Protein AF-A0A0N4VAN6-F1 (afdb_monomer)

Foldseek 3Di:
DLVLLVVVLVVLQDPPPPDDDDPDRPQVSQKDFLVVSCVSVVHDSVVVCVNVVVCVVVPQWADPDPGIIGGPVPCLVPPVVVVVVVVVVVVVVVVVVVVVVVVVVVVVVVVVVVVVPPPPPPPDD

InterPro domains:
  IPR003316 E2F/DP family, winged-helix DNA-binding domain [PF02319] (32-72)
  IPR003316 E2F/DP family, winged-helix DNA-binding domain [SM01372] (24-73)
  IPR015633 E2F Family [PTHR12081] (32-119)
  IPR036388 Winged helix-like DNA-binding domain superfamily [G3DSA:1.10.10.10]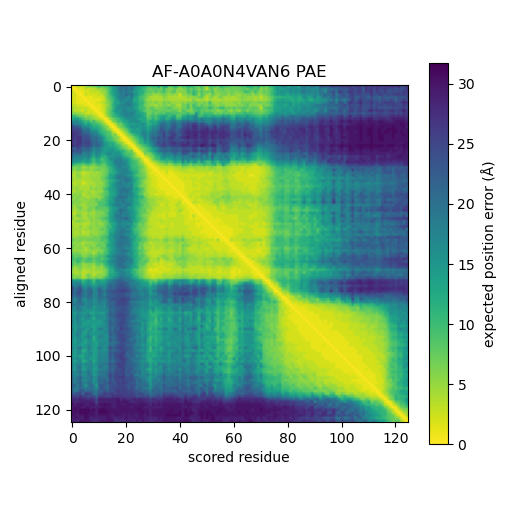 (1-74)
  IPR036390 Winged helix DNA-binding domain superfamily [SSF46785] (27-71)

Secondary structure (DSSP, 8-state):
-HHHHHHHHHTTS----SS-------TTTTEEEHHHHHHHHT--HHHHHHHHHHHHHTT-EEEEETTEEEE-TT-TTSHHHHHHHHHHHHHHHHHHHHHHHHHHHHHHHHHHHHHHT-TT-----

pLDDT: mean 75.93, std 17.59, range [36.09, 97.88]

Radius of gyration: 28.11 Å; Cα contacts (8 Å, |Δi|>4): 67; chains: 1; bounding box: 76×35×71 Å

Nearest PDB structures (foldseek):
  3cdh-assembly1_A  TM=4.738E-01  e=4.873E-02  Ruegeria pomeroyi DSS-3
  4aih-assembly3_E  TM=4.195E-01  e=4.260E-02  Yersinia pseudotuberculosis YPIII
  7kfo-assembly1_A-2  TM=4.435E-01  e=1.092E-01  Variovorax paradoxus
  5aiq-assembly2_B  TM=3.532E-01  e=2.661E-02  Neisseria meningitidis serogroup B
  2hr3-assembly1_A  TM=4.540E-01  e=1.870E-01  Pseudomonas aeruginosa

Solvent-accessible surface area (backbone atoms only — not comparable to full-atom values): 7505 Å² total; per-residue (Å²): 103,72,69,56,53,52,50,59,46,55,65,62,57,60,82,83,72,88,86,74,78,97,72,71,90,58,80,75,52,42,58,45,48,49,67,58,50,22,61,77,69,73,43,63,61,72,60,52,49,63,52,49,53,53,36,42,74,69,60,46,38,46,79,77,53,100,52,32,35,29,55,50,82,81,53,56,84,42,76,68,21,49,51,51,47,54,53,50,54,52,49,54,53,49,54,53,51,50,55,52,50,53,50,52,53,50,52,53,54,50,52,53,50,59,67,66,66,55,89,75,81,65,78,89,122

Organism: Enterobius vermicularis (NCBI:txid51028)

Mean predicted aligned error: 14.1 Å

Structure (mmCIF, N/CA/C/O backbone):
data_AF-A0A0N4VAN6-F1
#
_entry.id   AF-A0A0N4VAN6-F1
#
loop_
_atom_site.group_PDB
_atom_site.id
_atom_site.type_symbol
_atom_site.label_atom_id
_atom_site.label_alt_id
_atom_site.label_comp_id
_atom_site.label_asym_id
_atom_site.label_entity_id
_atom_site.label_seq_id
_atom_site.pdbx_PDB_ins_code
_atom_site.Cartn_x
_atom_site.Cartn_y
_atom_site.Cartn_z
_atom_site.occupancy
_atom_site.B_iso_or_equiv
_atom_site.auth_seq_id
_atom_site.auth_comp_id
_atom_site.auth_asym_id
_atom_site.auth_atom_id
_atom_site.pdbx_PDB_model_num
ATOM 1 N N . LEU A 1 1 ? -2.236 -4.378 -20.463 1.00 65.19 1 LEU A N 1
ATOM 2 C CA . LEU A 1 1 ? -0.792 -4.100 -20.266 1.00 65.19 1 LEU A CA 1
ATOM 3 C C . LEU A 1 1 ? -0.437 -3.895 -18.800 1.00 65.19 1 LEU A C 1
ATOM 5 O O . LEU A 1 1 ? 0.301 -4.720 -18.294 1.00 65.19 1 LEU A O 1
ATOM 9 N N . PHE A 1 2 ? -0.979 -2.886 -18.105 1.00 68.12 2 PHE A N 1
ATOM 10 C CA . PHE A 1 2 ? -0.702 -2.672 -16.672 1.00 68.12 2 PHE A CA 1
ATOM 11 C C . PHE A 1 2 ? -1.147 -3.861 -15.798 1.00 68.12 2 PHE A C 1
ATOM 13 O O . PHE A 1 2 ? -0.346 -4.430 -15.067 1.00 68.12 2 PHE A O 1
ATOM 20 N N . VAL A 1 3 ? -2.389 -4.325 -15.983 1.00 69.88 3 VAL A N 1
ATOM 21 C CA . VAL A 1 3 ? -2.930 -5.522 -15.308 1.00 69.88 3 VAL A CA 1
ATOM 22 C C . VAL A 1 3 ? -2.110 -6.773 -15.646 1.00 69.88 3 VAL A C 1
ATOM 24 O O . VAL A 1 3 ? -1.730 -7.533 -14.766 1.00 69.88 3 VAL A O 1
ATOM 27 N N . SER A 1 4 ? -1.757 -6.958 -16.918 1.00 73.06 4 SER A N 1
ATOM 28 C CA . SER A 1 4 ? -0.925 -8.081 -17.371 1.00 73.06 4 SER A CA 1
ATOM 29 C C . SER A 1 4 ? 0.485 -8.044 -16.766 1.00 73.06 4 SER A C 1
ATOM 31 O O . SER A 1 4 ? 1.006 -9.085 -16.385 1.00 73.06 4 SER A O 1
ATOM 33 N N . PHE A 1 5 ? 1.091 -6.859 -16.641 1.00 74.62 5 PHE A N 1
ATOM 34 C CA . PHE A 1 5 ? 2.396 -6.659 -16.007 1.00 74.62 5 PHE A CA 1
ATOM 35 C C . PHE A 1 5 ? 2.347 -6.997 -14.512 1.00 74.62 5 PHE A C 1
ATOM 37 O O . PHE A 1 5 ? 3.242 -7.673 -14.012 1.00 74.62 5 PHE A O 1
ATOM 44 N N . TYR A 1 6 ? 1.262 -6.620 -13.831 1.00 73.75 6 TYR A N 1
ATOM 45 C CA . TYR A 1 6 ? 1.007 -6.993 -12.441 1.00 73.75 6 TYR A CA 1
ATOM 46 C C . TYR A 1 6 ? 0.848 -8.514 -12.259 1.00 73.75 6 TYR A C 1
ATOM 48 O O . TYR A 1 6 ? 1.475 -9.092 -11.378 1.00 73.75 6 TYR A O 1
ATOM 56 N N . TYR A 1 7 ? 0.108 -9.199 -13.138 1.00 71.75 7 TYR A N 1
ATOM 57 C CA . TYR A 1 7 ? 0.003 -10.666 -13.100 1.00 71.75 7 TYR A CA 1
ATOM 58 C C . TYR A 1 7 ? 1.317 -11.376 -13.444 1.00 71.75 7 TYR A C 1
ATOM 60 O O . TYR A 1 7 ? 1.668 -12.359 -12.798 1.00 71.75 7 TYR A O 1
ATOM 68 N N . CYS A 1 8 ? 2.076 -10.868 -14.422 1.00 68.06 8 CYS A N 1
ATOM 69 C CA . CYS A 1 8 ? 3.413 -11.377 -14.740 1.00 68.06 8 CYS A CA 1
ATOM 70 C C . CYS A 1 8 ? 4.352 -11.272 -13.533 1.00 68.06 8 CYS A C 1
ATOM 72 O O . CYS A 1 8 ? 5.229 -12.114 -13.363 1.00 68.06 8 CYS A O 1
ATOM 74 N N . PHE A 1 9 ? 4.157 -10.251 -12.701 1.00 68.56 9 PHE A N 1
ATOM 75 C CA . PHE A 1 9 ? 4.887 -10.069 -11.460 1.00 68.56 9 PHE A CA 1
ATOM 76 C C . PHE A 1 9 ? 4.410 -11.013 -10.344 1.00 68.56 9 PHE A C 1
ATOM 78 O O . PHE A 1 9 ? 5.239 -11.708 -9.763 1.00 68.56 9 PHE A O 1
ATOM 85 N N . LEU A 1 10 ? 3.099 -11.123 -10.091 1.00 65.25 10 LEU A N 1
ATOM 86 C CA . LEU A 1 10 ? 2.549 -12.084 -9.118 1.00 65.25 10 LEU A CA 1
ATOM 87 C C . LEU A 1 10 ? 2.961 -13.534 -9.432 1.00 65.25 10 LEU A C 1
ATOM 89 O O . LEU A 1 10 ? 3.259 -14.312 -8.526 1.00 65.25 10 LEU A O 1
ATOM 93 N N . ALA A 1 11 ? 3.047 -13.884 -10.718 1.00 64.06 11 ALA A N 1
ATOM 94 C CA . ALA A 1 11 ? 3.522 -15.188 -11.176 1.00 64.06 11 ALA A CA 1
ATOM 95 C C . ALA A 1 11 ? 5.030 -15.411 -10.944 1.00 64.06 11 ALA A C 1
ATOM 97 O O . ALA A 1 11 ? 5.469 -16.553 -10.846 1.00 64.06 11 ALA A O 1
ATOM 98 N N . SER A 1 12 ? 5.833 -14.348 -10.844 1.00 61.59 12 SER A N 1
ATOM 99 C CA . SER A 1 12 ? 7.244 -14.438 -10.438 1.00 61.59 12 SER A CA 1
ATOM 100 C C . SER A 1 12 ? 7.422 -14.483 -8.913 1.00 61.59 12 SER A C 1
ATOM 102 O O . SER A 1 12 ? 8.462 -14.934 -8.445 1.00 61.59 12 SER A O 1
ATOM 104 N N . GLY A 1 13 ? 6.412 -14.054 -8.143 1.00 53.16 13 GLY A N 1
ATOM 105 C CA . GLY A 1 13 ? 6.418 -14.009 -6.675 1.00 53.16 13 GLY A CA 1
ATOM 106 C C . GLY A 1 13 ? 5.824 -15.234 -5.962 1.00 53.16 13 GLY A C 1
ATOM 107 O O . GLY A 1 13 ? 5.751 -15.234 -4.737 1.00 53.16 13 GLY A O 1
ATOM 108 N N . THR A 1 14 ? 5.396 -16.278 -6.679 1.00 45.81 14 THR A N 1
ATOM 109 C CA . THR A 1 14 ? 4.791 -17.488 -6.087 1.00 45.81 14 THR A CA 1
ATOM 110 C C . THR A 1 14 ? 5.568 -18.749 -6.464 1.00 45.81 14 THR A C 1
ATOM 112 O O . THR A 1 14 ? 5.168 -19.521 -7.329 1.00 45.81 14 THR A O 1
ATOM 115 N N . ASN A 1 15 ? 6.677 -19.012 -5.768 1.00 41.59 15 ASN A N 1
ATOM 116 C CA . ASN A 1 15 ? 7.118 -20.395 -5.589 1.00 41.59 15 ASN A CA 1
ATOM 117 C C . ASN A 1 15 ? 6.493 -20.897 -4.285 1.00 41.59 15 ASN A C 1
ATOM 119 O O . ASN A 1 15 ? 7.038 -20.700 -3.201 1.00 41.59 15 ASN A O 1
ATOM 123 N N . VAL A 1 16 ? 5.291 -21.467 -4.386 1.00 40.75 16 VAL A N 1
ATOM 124 C CA . VAL A 1 16 ? 4.670 -22.198 -3.279 1.00 40.75 16 VAL A CA 1
ATOM 125 C C . VAL A 1 16 ? 5.483 -23.479 -3.084 1.00 40.75 16 VAL A C 1
ATOM 127 O O . VAL A 1 16 ? 5.159 -24.518 -3.651 1.00 40.75 16 VAL A O 1
ATOM 130 N N . GLN A 1 17 ? 6.562 -23.407 -2.302 1.00 36.09 17 GLN A N 1
ATOM 131 C CA . GLN A 1 17 ? 7.078 -24.596 -1.637 1.00 36.09 17 GLN A CA 1
ATOM 132 C C . GLN A 1 17 ? 6.223 -24.832 -0.399 1.00 36.09 17 GLN A C 1
ATOM 134 O O . GLN A 1 17 ? 6.178 -24.045 0.543 1.00 36.09 17 GLN A O 1
ATOM 139 N N . THR A 1 18 ? 5.483 -25.925 -0.464 1.00 38.38 18 THR A N 1
ATOM 140 C CA . THR A 1 18 ? 4.702 -26.506 0.614 1.00 38.38 18 THR A CA 1
ATOM 141 C C . THR A 1 18 ? 5.574 -26.729 1.856 1.00 38.38 18 THR A C 1
ATOM 143 O O . THR A 1 18 ? 6.502 -27.533 1.801 1.00 38.38 18 THR A O 1
ATOM 146 N N . GLY A 1 19 ? 5.238 -26.094 2.986 1.00 39.50 19 GLY A N 1
ATOM 147 C CA . GLY A 1 19 ? 5.523 -26.673 4.308 1.00 39.50 19 GLY A CA 1
ATOM 148 C C . GLY A 1 19 ? 6.510 -25.980 5.259 1.00 39.50 19 GLY A C 1
ATOM 149 O O . GLY A 1 19 ? 7.082 -26.682 6.088 1.00 39.50 19 GLY A O 1
ATOM 150 N N . THR A 1 20 ? 6.699 -24.656 5.234 1.00 41.00 20 THR A N 1
ATOM 151 C CA . THR A 1 20 ? 7.502 -23.951 6.264 1.00 41.00 20 THR A CA 1
ATOM 152 C C . THR A 1 20 ? 6.777 -22.737 6.876 1.00 41.00 20 THR A C 1
ATOM 154 O O . THR A 1 20 ? 5.953 -22.117 6.201 1.00 41.00 20 THR A O 1
ATOM 157 N N . PRO A 1 21 ? 7.013 -22.421 8.173 1.00 39.72 21 PRO A N 1
ATOM 158 C CA . PRO A 1 21 ? 6.324 -21.345 8.902 1.00 39.72 21 PRO A CA 1
ATOM 159 C C . PRO A 1 21 ? 6.671 -19.954 8.331 1.00 39.72 21 PRO A C 1
ATOM 161 O O . PRO A 1 21 ? 7.666 -19.837 7.612 1.00 39.72 21 PRO A O 1
ATOM 164 N N . PRO A 1 22 ? 5.886 -18.892 8.625 1.00 43.88 22 PRO A N 1
ATOM 165 C CA . PRO A 1 22 ? 5.996 -17.604 7.944 1.00 43.88 22 PRO A CA 1
ATOM 166 C C . PRO A 1 22 ? 7.233 -16.847 8.436 1.00 43.88 22 PRO A C 1
ATOM 168 O O . PRO A 1 22 ? 7.167 -15.979 9.302 1.00 43.88 22 PRO A O 1
ATOM 171 N N . CYS A 1 23 ? 8.397 -17.191 7.898 1.00 36.12 23 CYS A N 1
ATOM 172 C CA . CYS A 1 23 ? 9.638 -16.487 8.162 1.00 36.12 23 CYS A CA 1
ATOM 173 C C . CYS A 1 23 ? 9.964 -15.599 6.962 1.00 36.12 23 CYS A C 1
ATOM 175 O O . CYS A 1 23 ? 10.386 -16.100 5.929 1.00 36.12 23 CYS A O 1
ATOM 177 N N . ARG A 1 24 ? 9.788 -14.285 7.166 1.00 43.50 24 ARG A N 1
ATOM 178 C CA . ARG A 1 24 ? 10.462 -13.170 6.476 1.00 43.50 24 ARG A CA 1
ATOM 179 C C . ARG A 1 24 ? 10.413 -13.231 4.944 1.00 43.50 24 ARG A C 1
ATOM 181 O O . ARG A 1 24 ? 11.189 -13.942 4.321 1.00 43.50 24 ARG A O 1
ATOM 188 N N . VAL A 1 25 ? 9.545 -12.410 4.347 1.00 50.81 25 VAL A N 1
ATOM 189 C CA . VAL A 1 25 ? 9.483 -12.184 2.893 1.00 50.81 25 VAL A CA 1
ATOM 190 C C . VAL A 1 25 ? 10.902 -11.923 2.370 1.00 50.81 25 VAL A C 1
ATOM 192 O O . VAL A 1 25 ? 11.522 -10.916 2.711 1.00 50.81 25 VAL A O 1
ATOM 195 N N . ASP A 1 26 ? 11.462 -12.870 1.617 1.00 46.53 26 ASP A N 1
ATOM 196 C CA . ASP A 1 26 ? 12.799 -12.728 1.050 1.00 46.53 26 ASP A CA 1
ATOM 197 C C . ASP A 1 26 ? 12.761 -11.635 -0.027 1.00 46.53 26 ASP A C 1
ATOM 199 O O . ASP A 1 26 ? 12.102 -11.770 -1.061 1.00 46.53 26 ASP A O 1
ATOM 203 N N . ASN A 1 27 ? 13.496 -10.544 0.210 1.00 50.09 27 ASN A N 1
ATOM 204 C CA . ASN A 1 27 ? 13.659 -9.409 -0.706 1.00 50.09 27 ASN A CA 1
ATOM 205 C C . ASN A 1 27 ? 14.238 -9.799 -2.084 1.00 50.09 27 ASN A C 1
ATOM 207 O O . ASN A 1 27 ? 14.263 -8.974 -3.006 1.00 50.09 27 ASN A O 1
ATOM 211 N N . SER A 1 28 ? 14.709 -11.038 -2.242 1.00 53.91 28 SER A N 1
ATOM 212 C CA . SER A 1 28 ? 15.163 -11.608 -3.514 1.00 53.91 28 SER A CA 1
ATOM 213 C C . SER A 1 28 ? 14.007 -12.011 -4.443 1.00 53.91 28 SER A C 1
ATOM 215 O O . SER A 1 28 ? 14.190 -12.012 -5.658 1.00 53.91 28 SER A O 1
ATOM 217 N N . LEU A 1 29 ? 12.806 -12.280 -3.911 1.00 60.28 29 LEU A N 1
ATOM 218 C CA . LEU A 1 29 ? 11.624 -12.695 -4.690 1.00 60.28 29 LEU A CA 1
ATOM 219 C C . LEU A 1 29 ? 10.885 -11.526 -5.365 1.00 60.28 29 LEU A C 1
ATOM 221 O O . LEU A 1 29 ? 10.043 -11.733 -6.234 1.00 60.28 29 LEU A O 1
ATOM 225 N N . LEU A 1 30 ? 11.212 -10.285 -4.991 1.00 70.44 30 LEU A N 1
ATOM 226 C CA . LEU A 1 30 ? 10.582 -9.069 -5.519 1.00 70.44 30 LEU A CA 1
ATOM 227 C C . LEU A 1 30 ? 11.316 -8.487 -6.737 1.00 70.44 30 LEU A C 1
ATOM 229 O O . LEU A 1 30 ? 10.932 -7.424 -7.232 1.00 70.44 30 LEU A O 1
ATOM 233 N N . LEU A 1 31 ? 12.378 -9.152 -7.206 1.00 77.25 31 LEU A N 1
ATOM 234 C CA . LEU A 1 31 ? 13.202 -8.715 -8.329 1.00 77.25 31 LEU A CA 1
ATOM 235 C C . LEU A 1 31 ? 12.612 -9.204 -9.661 1.00 77.25 31 LEU A C 1
ATOM 237 O O . LEU A 1 31 ? 12.506 -10.400 -9.910 1.00 77.25 31 LEU A O 1
ATOM 241 N N . LEU A 1 32 ? 12.282 -8.273 -10.552 1.00 83.00 32 LEU A N 1
ATOM 242 C CA . LEU A 1 32 ? 11.749 -8.557 -11.880 1.00 83.00 32 LEU A CA 1
ATOM 243 C C . LEU A 1 32 ? 12.740 -8.137 -12.970 1.00 83.00 32 LEU A C 1
ATOM 245 O O . LEU A 1 32 ? 13.193 -6.988 -13.022 1.00 83.00 32 LEU A O 1
ATOM 249 N N . ASN A 1 33 ? 13.046 -9.072 -13.874 1.00 85.88 33 ASN A N 1
ATOM 250 C CA . ASN A 1 33 ? 13.864 -8.812 -15.051 1.00 85.88 33 ASN A CA 1
ATOM 251 C C . ASN A 1 33 ? 13.003 -8.282 -16.208 1.00 85.88 33 ASN A C 1
ATOM 253 O O . ASN A 1 33 ? 12.051 -8.922 -16.654 1.00 85.88 33 ASN A O 1
ATOM 257 N N . LEU A 1 34 ? 13.366 -7.119 -16.743 1.00 86.31 34 LEU A N 1
ATOM 258 C CA . LEU A 1 34 ? 12.608 -6.458 -17.806 1.00 86.31 34 LEU A CA 1
ATOM 259 C C . LEU A 1 34 ? 12.695 -7.183 -19.160 1.00 86.31 34 LEU A C 1
ATOM 261 O O . LEU A 1 34 ? 11.789 -7.035 -19.975 1.00 86.31 34 LEU A O 1
ATOM 265 N N . ASN A 1 35 ? 13.756 -7.956 -19.430 1.00 87.19 35 ASN A N 1
ATOM 266 C CA . ASN A 1 35 ? 13.824 -8.780 -20.648 1.00 87.19 35 ASN A CA 1
ATOM 267 C C . ASN A 1 35 ? 12.794 -9.905 -20.594 1.00 87.19 35 ASN A C 1
ATOM 269 O O . ASN A 1 35 ? 12.055 -10.124 -21.550 1.00 87.19 35 ASN A O 1
ATOM 273 N N . GLU A 1 36 ? 12.753 -10.595 -19.459 1.00 84.94 36 GLU A N 1
ATOM 274 C CA . GLU A 1 36 ? 11.855 -11.718 -19.242 1.00 84.94 36 GLU A CA 1
ATOM 275 C C . GLU A 1 36 ? 10.397 -11.257 -19.231 1.00 84.94 36 GLU A C 1
ATOM 277 O O . GLU A 1 36 ? 9.557 -11.841 -19.910 1.00 84.94 36 GLU A O 1
ATOM 282 N N . ALA A 1 37 ? 10.101 -10.149 -18.550 1.00 83.88 37 ALA A N 1
ATOM 283 C C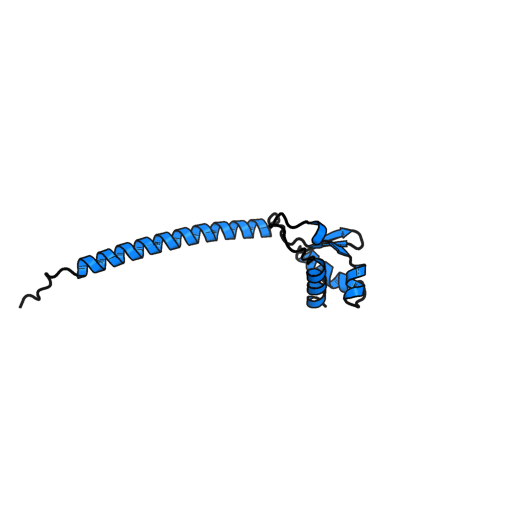A . ALA A 1 37 ? 8.767 -9.562 -18.572 1.00 83.88 37 ALA A CA 1
ATOM 284 C C . ALA A 1 37 ? 8.344 -9.132 -19.985 1.00 83.88 37 ALA A C 1
ATOM 286 O O . ALA A 1 37 ? 7.200 -9.360 -20.366 1.00 83.88 37 ALA A O 1
ATOM 287 N N . ALA A 1 38 ? 9.251 -8.561 -20.789 1.00 86.56 38 ALA A N 1
ATOM 288 C CA . ALA A 1 38 ? 8.955 -8.195 -22.178 1.00 86.56 38 ALA A CA 1
ATOM 289 C C . ALA A 1 38 ? 8.571 -9.425 -23.013 1.00 86.56 38 ALA A C 1
ATOM 291 O O . ALA A 1 38 ? 7.591 -9.383 -23.756 1.00 86.56 38 ALA A O 1
ATOM 292 N N . GLN A 1 39 ? 9.304 -10.530 -22.839 1.00 86.38 39 GLN A N 1
ATOM 293 C CA . GLN A 1 39 ? 9.025 -11.795 -23.513 1.00 86.38 39 GLN A CA 1
ATOM 294 C C . GLN A 1 39 ? 7.694 -12.403 -23.055 1.00 86.38 39 GLN A C 1
ATOM 296 O O . GLN A 1 39 ? 6.863 -12.738 -23.895 1.00 86.38 39 GLN A O 1
ATOM 301 N N . ARG A 1 40 ? 7.458 -12.496 -21.740 1.00 83.81 40 ARG A N 1
ATOM 302 C CA . ARG A 1 40 ? 6.227 -13.065 -21.162 1.00 83.81 40 ARG A CA 1
ATOM 303 C C . ARG A 1 40 ? 4.977 -12.276 -21.548 1.00 83.81 40 ARG A C 1
ATOM 305 O O . ARG A 1 40 ? 3.927 -12.858 -21.787 1.00 83.81 40 ARG A O 1
ATOM 312 N N . LEU A 1 41 ? 5.087 -10.953 -21.615 1.00 83.06 41 LEU A N 1
ATOM 313 C CA . LEU A 1 41 ? 3.981 -10.068 -21.979 1.00 83.06 41 LEU A CA 1
ATOM 314 C C . LEU A 1 41 ? 3.819 -9.906 -23.494 1.00 83.06 41 LEU A C 1
ATOM 316 O O . LEU A 1 41 ? 2.846 -9.292 -23.926 1.00 83.06 41 LEU A O 1
ATOM 320 N N . GLY A 1 42 ? 4.766 -10.409 -24.294 1.00 85.31 42 GLY A N 1
ATOM 321 C CA . GLY A 1 42 ? 4.769 -10.239 -25.746 1.00 85.31 42 GLY A CA 1
ATO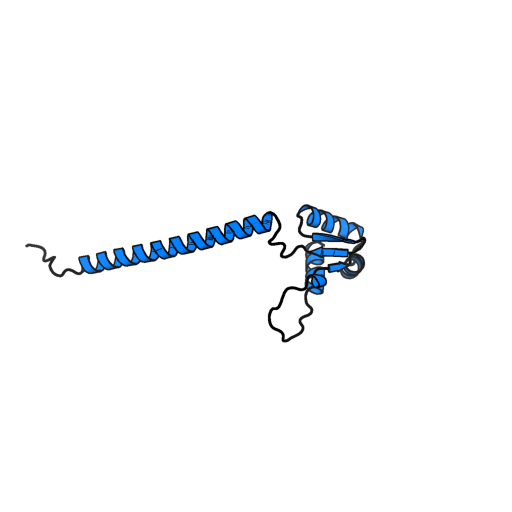M 322 C C . GLY A 1 42 ? 4.856 -8.773 -26.182 1.00 85.31 42 GLY A C 1
ATOM 323 O O . GLY A 1 42 ? 4.336 -8.410 -27.234 1.00 85.31 42 GLY A O 1
ATOM 324 N N . VAL A 1 43 ? 5.474 -7.908 -25.370 1.00 86.12 43 VAL A N 1
ATOM 325 C CA . VAL A 1 43 ? 5.559 -6.465 -25.638 1.00 86.12 43 VAL A CA 1
ATOM 326 C C . VAL A 1 43 ? 6.993 -5.990 -25.780 1.00 86.12 43 VAL A C 1
ATOM 328 O O . VAL A 1 43 ? 7.923 -6.502 -25.164 1.00 86.12 43 VAL A O 1
ATOM 331 N N . GLN A 1 44 ? 7.174 -4.930 -26.563 1.00 86.81 44 GLN A N 1
ATOM 332 C CA . GLN A 1 44 ? 8.467 -4.268 -26.689 1.00 86.81 44 GLN A CA 1
ATOM 333 C C . GLN A 1 44 ? 8.870 -3.597 -25.368 1.00 86.81 44 GLN A C 1
ATOM 335 O O . GLN A 1 44 ? 8.036 -2.988 -24.690 1.00 86.81 44 GLN A O 1
ATOM 340 N N . LYS A 1 45 ? 10.176 -3.593 -25.060 1.00 83.75 45 LYS A N 1
ATOM 341 C CA . LYS A 1 45 ? 10.745 -2.938 -23.863 1.00 83.75 45 LYS A CA 1
ATOM 342 C C . LYS A 1 45 ? 10.292 -1.494 -23.662 1.00 83.75 45 LYS A C 1
ATOM 344 O O . LYS A 1 45 ? 10.163 -1.047 -22.528 1.00 83.75 45 LYS A O 1
ATOM 349 N N . ARG A 1 46 ? 10.004 -0.770 -24.746 1.00 90.12 46 ARG A N 1
ATOM 350 C CA . ARG A 1 46 ? 9.517 0.609 -24.675 1.00 90.12 46 ARG A CA 1
ATOM 351 C C . ARG A 1 46 ? 8.228 0.732 -23.857 1.00 90.12 46 ARG A C 1
ATOM 353 O O . ARG A 1 46 ? 8.103 1.704 -23.124 1.00 90.12 46 ARG A O 1
ATOM 360 N N . ARG A 1 47 ? 7.310 -0.238 -23.943 1.00 89.12 47 ARG A N 1
ATOM 361 C CA . ARG A 1 47 ? 6.047 -0.240 -23.181 1.00 89.12 47 ARG A CA 1
ATOM 362 C C . ARG A 1 47 ? 6.250 -0.560 -21.708 1.00 89.12 47 ARG A C 1
ATOM 364 O O . ARG A 1 47 ? 5.484 -0.086 -20.879 1.00 89.12 47 ARG A O 1
ATOM 371 N N . LEU A 1 48 ? 7.305 -1.304 -21.380 1.00 87.56 48 LEU A N 1
ATOM 372 C CA . LEU A 1 48 ? 7.685 -1.511 -19.989 1.00 87.56 48 LEU A CA 1
ATOM 373 C C . LEU A 1 48 ? 8.146 -0.204 -19.352 1.00 87.56 48 LEU A C 1
ATOM 375 O O . LEU A 1 48 ? 7.752 0.048 -18.226 1.00 87.56 48 LEU A O 1
ATOM 379 N N . TYR A 1 49 ? 8.865 0.662 -20.077 1.00 89.25 49 TYR A N 1
ATOM 380 C CA . TYR A 1 49 ? 9.256 1.974 -19.545 1.00 89.25 49 TYR A CA 1
ATOM 381 C C . TYR A 1 49 ? 8.065 2.875 -19.228 1.00 89.25 49 TYR A C 1
ATOM 383 O O . TYR A 1 49 ? 8.082 3.560 -18.215 1.00 89.25 49 TYR A O 1
ATOM 391 N N . ASP A 1 50 ? 7.007 2.843 -20.046 1.00 89.81 50 ASP A N 1
ATOM 392 C CA . ASP A 1 50 ? 5.783 3.598 -19.742 1.00 89.81 50 ASP A CA 1
ATOM 393 C C . ASP A 1 50 ? 5.187 3.156 -18.391 1.00 89.81 50 ASP A C 1
ATOM 395 O O . ASP A 1 50 ? 4.752 3.986 -17.600 1.00 89.81 50 ASP A O 1
ATOM 399 N N . ILE A 1 51 ? 5.228 1.855 -18.093 1.00 87.44 51 ILE A N 1
ATOM 400 C CA . ILE A 1 51 ? 4.718 1.284 -16.840 1.00 87.44 51 ILE A CA 1
ATOM 401 C C . ILE A 1 51 ? 5.684 1.545 -15.677 1.00 87.44 51 ILE A C 1
ATOM 403 O O . ILE A 1 51 ? 5.250 1.978 -14.611 1.00 87.44 51 ILE A O 1
ATOM 407 N N . THR A 1 52 ? 6.989 1.312 -15.861 1.00 88.00 52 THR A N 1
ATOM 408 C CA . THR A 1 52 ? 7.981 1.507 -14.795 1.00 88.00 52 THR A CA 1
ATOM 409 C C . THR A 1 52 ? 8.112 2.968 -14.408 1.00 88.00 52 THR A C 1
ATOM 411 O O . THR A 1 52 ? 8.254 3.234 -13.229 1.00 88.00 52 THR A O 1
ATOM 414 N N . ASN A 1 53 ? 7.999 3.914 -15.344 1.00 89.50 53 ASN A N 1
ATOM 415 C CA . ASN A 1 53 ? 8.070 5.342 -15.024 1.00 89.50 53 ASN A CA 1
ATOM 416 C C . ASN A 1 53 ? 6.890 5.787 -14.149 1.00 89.50 53 ASN A C 1
ATOM 418 O O . ASN A 1 53 ? 7.070 6.588 -13.239 1.00 89.50 53 ASN A O 1
ATOM 422 N N . VAL A 1 54 ? 5.687 5.255 -14.400 1.00 88.19 54 VAL A N 1
ATOM 423 C CA . VAL A 1 54 ? 4.516 5.526 -13.551 1.00 88.19 54 VAL A CA 1
ATOM 424 C C . VAL A 1 54 ? 4.704 4.900 -12.169 1.00 88.19 54 VAL A C 1
ATOM 426 O O . VAL A 1 54 ? 4.496 5.570 -11.164 1.00 88.19 54 VAL A O 1
ATOM 429 N N . LEU A 1 55 ? 5.146 3.641 -12.097 1.00 85.25 55 LEU A N 1
ATOM 430 C CA . LEU A 1 55 ? 5.376 2.956 -10.819 1.00 85.25 55 LEU A CA 1
ATOM 431 C C . LEU A 1 55 ? 6.540 3.559 -10.014 1.00 85.25 55 LEU A C 1
ATOM 433 O O . LEU A 1 55 ? 6.481 3.581 -8.788 1.00 85.25 55 LEU A O 1
ATOM 437 N N . GLU A 1 56 ? 7.580 4.056 -10.680 1.00 85.56 56 GLU A N 1
ATOM 438 C CA . GLU A 1 56 ? 8.691 4.799 -10.074 1.00 85.56 56 GLU A CA 1
ATOM 439 C C . GLU A 1 56 ? 8.218 6.172 -9.585 1.00 85.56 56 GLU A C 1
ATOM 441 O O . GLU A 1 56 ? 8.536 6.562 -8.466 1.00 85.56 56 GLU A O 1
ATOM 446 N N . GLY A 1 57 ? 7.377 6.860 -10.366 1.00 81.31 57 GLY A N 1
ATOM 447 C CA . GLY A 1 57 ? 6.766 8.134 -9.980 1.00 81.31 57 GLY A CA 1
ATOM 448 C C . GLY A 1 57 ? 5.841 8.035 -8.763 1.00 81.31 57 GLY A C 1
ATOM 449 O O . GLY A 1 57 ? 5.758 8.980 -7.986 1.00 81.31 57 GLY A O 1
ATOM 450 N N . ILE A 1 58 ? 5.192 6.883 -8.559 1.00 82.62 58 ILE A N 1
ATOM 451 C CA . ILE A 1 58 ? 4.385 6.576 -7.359 1.00 82.62 58 ILE A CA 1
ATOM 452 C C . ILE A 1 58 ? 5.246 5.883 -6.278 1.00 82.62 58 ILE A C 1
ATOM 454 O O . ILE A 1 58 ? 4.753 5.487 -5.227 1.00 82.62 58 ILE A O 1
ATOM 458 N N . ASN A 1 59 ? 6.555 5.739 -6.509 1.00 79.06 59 ASN A N 1
ATOM 459 C CA . ASN A 1 59 ? 7.515 5.135 -5.586 1.00 79.06 59 ASN A CA 1
ATOM 460 C C . ASN A 1 59 ? 7.145 3.701 -5.140 1.00 79.06 59 ASN A C 1
ATOM 462 O O . ASN A 1 59 ? 7.450 3.284 -4.027 1.00 79.06 59 ASN A O 1
ATOM 466 N N . MET A 1 60 ? 6.500 2.921 -6.013 1.00 81.06 60 MET A N 1
ATOM 467 C CA . MET A 1 60 ? 6.138 1.518 -5.754 1.00 81.06 60 MET A CA 1
ATOM 468 C C . MET A 1 60 ? 7.242 0.531 -6.148 1.00 81.06 60 MET A C 1
ATOM 470 O O . MET A 1 60 ? 7.195 -0.641 -5.769 1.00 81.06 60 MET A O 1
ATOM 474 N N . ILE A 1 61 ? 8.224 0.980 -6.930 1.00 82.62 61 ILE A N 1
ATOM 475 C CA . ILE A 1 61 ? 9.348 0.168 -7.399 1.00 82.62 61 ILE A CA 1
ATOM 476 C C . ILE A 1 61 ? 10.668 0.932 -7.258 1.00 82.62 61 ILE A C 1
ATOM 478 O O . ILE A 1 61 ? 10.696 2.160 -7.254 1.00 82.62 61 ILE A O 1
ATOM 482 N N . GLU A 1 62 ? 11.773 0.200 -7.174 1.00 84.88 62 GLU A N 1
ATOM 483 C CA . GLU A 1 62 ? 13.137 0.715 -7.279 1.00 84.88 62 GLU A CA 1
ATOM 484 C C . GLU A 1 62 ? 13.893 0.074 -8.435 1.00 84.88 62 GLU A C 1
ATOM 486 O O . GLU A 1 62 ? 13.676 -1.081 -8.817 1.00 84.88 62 GLU A O 1
ATOM 491 N N . LYS A 1 63 ? 14.835 0.834 -8.986 1.00 87.12 63 LYS A N 1
ATOM 492 C CA . LYS A 1 63 ? 15.729 0.353 -10.026 1.00 87.12 63 LYS A CA 1
ATOM 493 C C . LYS A 1 63 ? 16.961 -0.281 -9.390 1.00 87.12 63 LYS A C 1
ATOM 495 O O . LYS A 1 63 ? 17.801 0.412 -8.832 1.00 87.12 63 LYS A O 1
ATOM 500 N N . MET A 1 64 ? 17.103 -1.591 -9.559 1.00 84.69 64 MET A N 1
ATOM 501 C CA . MET A 1 64 ? 18.266 -2.343 -9.071 1.00 84.69 64 MET A CA 1
ATOM 502 C C . MET A 1 64 ? 19.384 -2.439 -10.123 1.00 84.69 64 MET A C 1
ATOM 504 O O . MET A 1 64 ? 20.514 -2.793 -9.805 1.00 84.69 64 MET A O 1
ATOM 508 N N . GLY A 1 65 ? 19.091 -2.136 -11.396 1.00 85.06 65 GLY A N 1
ATOM 509 C CA . GLY A 1 65 ? 20.074 -2.150 -12.482 1.00 85.06 65 GLY A CA 1
ATOM 510 C C . GLY A 1 65 ? 19.482 -1.824 -13.858 1.00 85.06 65 GLY A C 1
ATOM 511 O O . GLY A 1 65 ? 18.332 -1.408 -13.983 1.00 85.06 65 GLY A O 1
ATOM 512 N N . LYS A 1 66 ? 20.261 -2.029 -14.933 1.00 82.06 66 LYS A N 1
ATOM 513 C CA . LYS A 1 66 ? 19.859 -1.673 -16.316 1.00 82.06 66 LYS A CA 1
ATOM 514 C C . LYS A 1 66 ? 18.641 -2.459 -16.834 1.00 82.06 66 LYS A C 1
ATOM 516 O O . LYS A 1 66 ? 17.920 -1.949 -17.684 1.00 82.06 66 LYS A O 1
ATOM 521 N N . ASN A 1 67 ? 18.407 -3.672 -16.327 1.00 85.12 67 ASN A N 1
ATOM 522 C CA . ASN A 1 67 ? 17.293 -4.545 -16.730 1.00 85.12 67 ASN A CA 1
ATOM 523 C C . ASN A 1 67 ? 16.545 -5.154 -15.533 1.00 85.12 67 ASN A C 1
ATOM 525 O O . ASN A 1 67 ? 15.835 -6.138 -15.716 1.00 85.12 67 ASN A O 1
ATOM 529 N N . SER A 1 68 ? 16.728 -4.616 -14.327 1.00 85.75 68 SER A N 1
ATOM 530 C CA . SER A 1 68 ? 16.172 -5.204 -13.111 1.00 85.75 68 SER A CA 1
ATOM 531 C C . SER A 1 68 ? 15.508 -4.136 -12.265 1.00 85.75 68 SER A C 1
ATOM 533 O O . SER A 1 68 ? 16.122 -3.108 -11.967 1.00 85.75 68 SER A O 1
ATOM 535 N N . ILE A 1 69 ? 14.267 -4.401 -11.880 1.00 86.69 69 ILE A N 1
ATOM 536 C CA . ILE A 1 69 ? 13.493 -3.571 -10.960 1.00 86.69 69 ILE A CA 1
ATOM 537 C C . ILE A 1 69 ? 13.085 -4.420 -9.761 1.00 86.69 69 ILE A C 1
ATOM 539 O O . ILE A 1 69 ? 12.905 -5.628 -9.906 1.00 86.69 69 ILE A O 1
ATOM 543 N N . ARG A 1 70 ? 12.943 -3.808 -8.591 1.00 85.62 70 ARG A N 1
ATOM 544 C CA . ARG A 1 70 ? 12.385 -4.457 -7.404 1.00 85.62 70 ARG A CA 1
ATOM 545 C C . ARG A 1 70 ? 11.129 -3.718 -6.974 1.00 85.62 70 ARG A C 1
ATOM 547 O O . ARG A 1 70 ? 11.075 -2.497 -7.063 1.00 85.62 70 ARG A O 1
ATOM 554 N N . TRP A 1 71 ? 10.124 -4.448 -6.511 1.00 80.56 71 TRP A N 1
ATOM 555 C CA . TRP A 1 71 ? 8.967 -3.839 -5.865 1.00 80.56 71 TRP A CA 1
ATOM 556 C C . TRP A 1 71 ? 9.277 -3.416 -4.436 1.00 80.56 71 TRP A C 1
ATOM 558 O O . TRP A 1 71 ? 9.831 -4.193 -3.663 1.00 80.56 71 TRP A O 1
ATOM 568 N N . LYS A 1 72 ? 8.840 -2.213 -4.072 1.00 76.88 72 LYS A N 1
ATOM 569 C CA . LYS A 1 72 ? 8.865 -1.696 -2.699 1.00 76.88 72 LYS A CA 1
ATOM 570 C C . LYS A 1 72 ? 7.607 -2.116 -1.929 1.00 76.88 72 LYS A C 1
ATOM 572 O O . LYS A 1 72 ? 7.015 -1.321 -1.204 1.00 76.88 72 LYS A O 1
ATOM 577 N N . ILE A 1 73 ? 7.135 -3.348 -2.138 1.00 65.56 73 ILE A N 1
ATOM 578 C CA . ILE A 1 73 ? 6.006 -3.879 -1.364 1.00 65.56 73 ILE A CA 1
ATOM 579 C C . ILE A 1 73 ? 6.537 -4.156 0.039 1.00 65.56 73 ILE A C 1
ATOM 581 O O . ILE A 1 73 ? 7.370 -5.040 0.212 1.00 65.56 73 ILE A O 1
ATOM 585 N N . GLY A 1 74 ? 6.069 -3.379 1.014 1.00 58.28 74 GLY A N 1
ATOM 586 C CA . GLY A 1 74 ? 6.487 -3.515 2.408 1.00 58.28 74 GLY A CA 1
ATOM 587 C C . GLY A 1 74 ? 7.599 -2.565 2.844 1.00 58.28 74 GLY A C 1
ATOM 588 O O . GLY A 1 74 ? 8.202 -2.816 3.879 1.00 58.28 74 GLY A O 1
ATOM 589 N N . ASP A 1 75 ? 7.866 -1.465 2.126 1.00 53.81 75 ASP A N 1
ATOM 590 C CA . ASP A 1 75 ? 8.610 -0.365 2.750 1.00 53.81 75 ASP A CA 1
ATOM 591 C C . ASP A 1 75 ? 7.678 0.411 3.694 1.00 53.81 75 ASP A C 1
ATOM 593 O O . ASP A 1 75 ? 7.225 1.526 3.431 1.00 53.81 75 ASP A O 1
ATOM 597 N N . GLU A 1 76 ? 7.365 -0.232 4.817 1.00 51.91 76 GLU A N 1
ATOM 598 C CA . GLU A 1 76 ? 6.717 0.365 5.987 1.00 51.91 76 GLU A CA 1
ATOM 599 C C . GLU A 1 76 ? 7.573 1.498 6.588 1.00 51.91 76 GLU A C 1
ATOM 601 O O . GLU A 1 76 ? 7.118 2.217 7.474 1.00 51.91 76 GLU A O 1
ATOM 606 N N . HIS A 1 77 ? 8.795 1.697 6.078 1.00 48.69 77 HIS A N 1
ATOM 607 C CA . HIS A 1 77 ? 9.757 2.689 6.540 1.00 48.69 77 HIS A CA 1
ATOM 608 C C . HIS A 1 77 ? 9.883 3.914 5.615 1.00 48.69 77 HIS A C 1
ATOM 610 O O . HIS A 1 77 ? 10.631 4.841 5.930 1.00 48.69 77 HIS A O 1
ATOM 616 N N . GLY A 1 78 ? 9.124 3.979 4.514 1.00 53.62 78 GLY A N 1
ATOM 617 C CA . GLY A 1 78 ? 8.941 5.210 3.738 1.00 53.62 78 GLY A CA 1
ATOM 618 C C . GLY A 1 78 ? 7.965 6.192 4.407 1.00 53.62 78 GLY A C 1
ATOM 619 O O . GLY A 1 78 ? 7.238 5.833 5.330 1.00 53.62 78 GLY A O 1
ATOM 620 N N . THR A 1 79 ? 7.866 7.432 3.910 1.00 54.25 79 THR A N 1
ATOM 621 C CA . THR A 1 79 ? 6.932 8.460 4.432 1.00 54.25 79 THR A CA 1
ATOM 622 C C . THR A 1 79 ? 5.480 7.967 4.512 1.00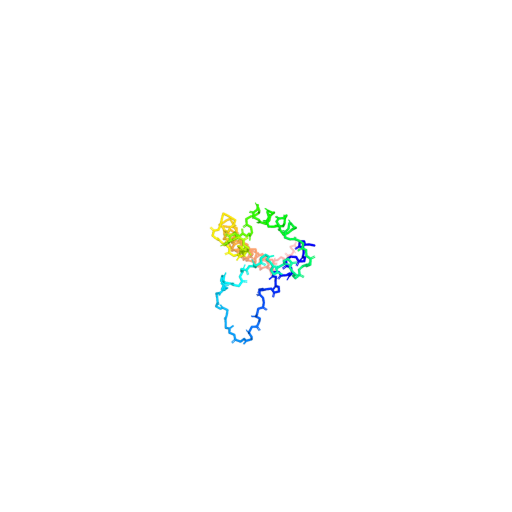 54.25 79 THR A C 1
ATOM 624 O O . THR A 1 79 ? 4.778 8.248 5.478 1.00 54.25 79 THR A O 1
ATOM 627 N N . HIS A 1 80 ? 5.044 7.163 3.537 1.00 61.84 80 HIS A N 1
ATOM 628 C CA . HIS A 1 80 ? 3.720 6.534 3.546 1.00 61.84 80 HIS A CA 1
ATOM 629 C C . HIS A 1 80 ? 3.589 5.396 4.564 1.00 61.84 80 HIS A C 1
ATOM 631 O O . HIS A 1 80 ? 2.497 5.166 5.071 1.00 61.84 80 HIS A O 1
ATOM 637 N N . GLY A 1 81 ? 4.678 4.692 4.871 1.00 64.06 81 GLY A N 1
ATOM 638 C CA . GLY A 1 81 ? 4.703 3.659 5.901 1.00 64.06 81 GLY A CA 1
ATOM 639 C C . GLY A 1 81 ? 4.606 4.245 7.309 1.00 64.06 81 GLY A C 1
ATOM 640 O O . GLY A 1 81 ? 3.837 3.736 8.119 1.00 64.06 81 GLY A O 1
ATOM 641 N N . LEU A 1 82 ? 5.277 5.378 7.551 1.00 66.69 82 LEU A N 1
ATOM 642 C CA . LEU A 1 82 ? 5.164 6.148 8.794 1.00 66.69 82 LEU A CA 1
ATOM 643 C C . LEU A 1 82 ? 3.748 6.697 9.009 1.00 66.69 82 LEU A C 1
ATOM 645 O O . LEU A 1 82 ? 3.192 6.515 10.087 1.00 66.69 82 LEU A O 1
ATOM 649 N N . GLU A 1 83 ? 3.131 7.306 7.989 1.00 75.69 83 GLU A N 1
ATOM 650 C CA . GLU A 1 83 ? 1.726 7.737 8.081 1.00 75.69 83 GLU A CA 1
ATOM 651 C C . GLU A 1 83 ? 0.777 6.550 8.261 1.00 75.69 83 GLU A C 1
ATOM 653 O O . GLU A 1 83 ? -0.129 6.604 9.086 1.00 75.69 83 GLU A O 1
ATOM 658 N N . ALA A 1 84 ? 0.997 5.442 7.547 1.00 78.44 84 ALA A N 1
ATOM 659 C CA . ALA A 1 84 ? 0.183 4.246 7.721 1.00 78.44 84 ALA A CA 1
ATOM 660 C C . ALA A 1 84 ? 0.332 3.650 9.130 1.00 78.44 84 ALA A C 1
ATOM 662 O O . ALA A 1 84 ? -0.650 3.156 9.674 1.00 78.44 84 ALA A O 1
ATOM 663 N N . GLN A 1 85 ? 1.525 3.702 9.728 1.00 80.31 85 GLN A N 1
ATOM 664 C CA . GLN A 1 85 ? 1.742 3.275 11.108 1.00 80.31 85 GLN A CA 1
ATOM 665 C C . GLN A 1 85 ? 1.047 4.214 12.091 1.00 80.31 85 GLN A C 1
ATOM 667 O O . GLN A 1 85 ? 0.309 3.739 12.944 1.00 80.31 85 GLN A O 1
ATOM 672 N N . ARG A 1 86 ? 1.192 5.531 11.915 1.00 87.75 86 ARG A N 1
ATOM 673 C CA . ARG A 1 86 ? 0.503 6.533 12.736 1.00 87.75 86 ARG A CA 1
ATOM 674 C C . ARG A 1 86 ? -1.014 6.337 12.706 1.00 87.75 86 ARG A C 1
ATOM 676 O O . ARG A 1 86 ? -1.650 6.367 13.750 1.00 87.75 86 ARG A O 1
ATOM 683 N N . LEU A 1 87 ? -1.580 6.100 11.522 1.00 88.69 87 LEU A N 1
ATOM 684 C CA . LEU A 1 87 ? -3.008 5.823 11.354 1.00 88.69 87 LEU A CA 1
ATOM 685 C C . LEU A 1 87 ? -3.425 4.488 11.987 1.00 88.69 87 LEU A C 1
ATOM 687 O O . LEU A 1 87 ? -4.535 4.386 12.500 1.00 88.69 87 LEU A O 1
ATOM 691 N N . ARG A 1 88 ? -2.560 3.464 11.967 1.00 88.94 88 ARG A N 1
ATOM 692 C CA . ARG A 1 88 ? -2.8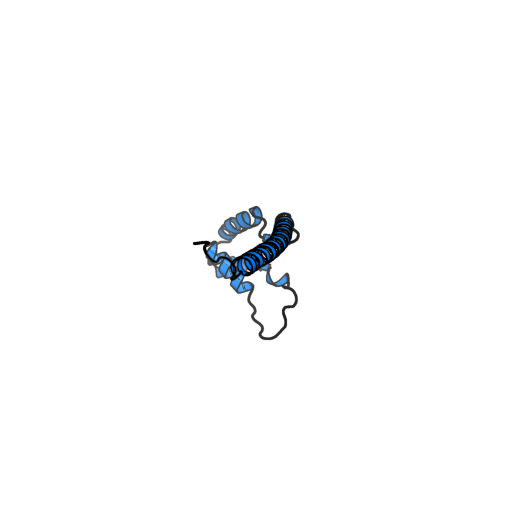11 2.197 12.677 1.00 88.94 88 ARG A CA 1
ATOM 693 C C . ARG A 1 88 ? -2.844 2.397 14.188 1.00 88.94 88 ARG A C 1
ATOM 695 O O . ARG A 1 88 ? -3.747 1.875 14.830 1.00 88.94 88 ARG A O 1
ATOM 702 N N . ASP A 1 89 ? -1.892 3.152 14.725 1.00 93.06 89 ASP A N 1
ATOM 703 C CA . ASP A 1 89 ? -1.821 3.450 16.155 1.00 93.06 89 ASP A CA 1
ATOM 704 C C . ASP A 1 89 ? -3.044 4.281 16.589 1.00 93.06 89 ASP A C 1
ATOM 706 O O . ASP A 1 89 ? -3.706 3.945 17.567 1.00 93.06 89 ASP A O 1
ATOM 710 N N . GLU A 1 90 ? -3.413 5.299 15.802 1.00 95.94 90 GLU A N 1
ATOM 711 C CA . GLU A 1 90 ? -4.609 6.122 16.026 1.00 95.94 90 GLU A CA 1
ATOM 712 C C . GLU A 1 90 ? -5.900 5.285 15.997 1.00 95.94 90 GLU A C 1
ATOM 714 O O . GLU A 1 90 ? -6.743 5.431 16.879 1.00 95.94 90 GLU A O 1
ATOM 719 N N . ASN A 1 91 ? -6.040 4.353 15.048 1.00 95.69 91 ASN A N 1
ATOM 720 C CA . ASN A 1 91 ? -7.178 3.428 15.023 1.00 95.69 91 ASN A CA 1
ATOM 721 C C . ASN A 1 91 ? -7.227 2.527 16.262 1.00 95.69 91 ASN A C 1
ATOM 723 O O . ASN A 1 91 ? -8.303 2.333 16.818 1.00 95.69 91 ASN A O 1
ATOM 727 N N . ALA A 1 92 ? -6.089 1.999 16.718 1.00 97.06 92 ALA A N 1
ATOM 728 C CA . ALA A 1 92 ? -6.048 1.148 17.907 1.00 97.06 92 ALA A CA 1
ATOM 729 C C . ALA A 1 92 ? -6.463 1.914 19.179 1.00 97.06 92 ALA A C 1
ATOM 731 O O . ALA A 1 92 ? -7.171 1.378 20.037 1.00 97.06 92 ALA A O 1
ATOM 732 N N . ASP A 1 93 ? -6.058 3.181 19.293 1.00 97.75 93 ASP A N 1
ATOM 733 C CA . ASP A 1 93 ? -6.482 4.050 20.390 1.00 97.75 93 ASP A CA 1
ATOM 734 C C . ASP A 1 93 ? -7.986 4.355 20.327 1.00 97.75 93 ASP A C 1
ATOM 736 O O . ASP A 1 93 ? -8.668 4.304 21.357 1.00 97.75 93 ASP A O 1
ATOM 740 N N . LEU A 1 94 ? -8.521 4.618 19.131 1.00 97.44 94 LEU A N 1
ATOM 741 C CA . LEU A 1 94 ? -9.954 4.837 18.919 1.00 97.44 94 LEU A CA 1
ATOM 742 C C . LEU A 1 94 ? -10.783 3.591 19.259 1.00 97.44 94 LEU A C 1
ATOM 744 O O . LEU A 1 94 ? -11.776 3.710 19.974 1.00 97.44 94 LEU A O 1
ATOM 748 N 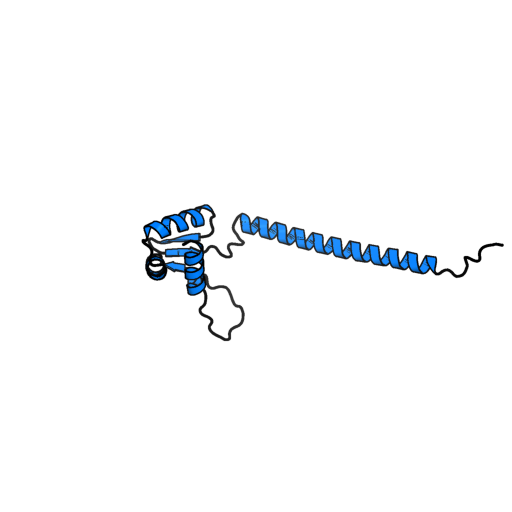N . GLU A 1 95 ? -10.348 2.398 18.847 1.00 97.81 95 GLU A N 1
ATOM 749 C CA . GLU A 1 95 ? -11.011 1.127 19.184 1.00 97.81 95 GLU A CA 1
ATOM 750 C C . GLU A 1 95 ? -11.078 0.911 20.703 1.00 97.81 95 GLU A C 1
ATOM 752 O O . GLU A 1 95 ? -12.092 0.469 21.250 1.00 97.81 95 GLU A O 1
ATOM 757 N N . LYS A 1 96 ? -10.015 1.276 21.427 1.00 97.62 96 LYS A N 1
ATOM 758 C CA . LYS A 1 96 ? -9.999 1.205 22.892 1.00 97.62 96 LYS A CA 1
ATOM 759 C C . LYS A 1 96 ? -10.974 2.197 23.529 1.00 97.62 96 LYS A C 1
ATOM 761 O O . LYS A 1 96 ? -11.597 1.873 24.544 1.00 97.62 96 LYS A O 1
ATOM 766 N N . GLN A 1 97 ? -11.087 3.403 22.974 1.00 97.69 97 GLN A N 1
ATOM 767 C CA . GLN A 1 97 ? -12.051 4.399 23.443 1.00 97.69 97 GLN A CA 1
ATOM 768 C C . GLN A 1 97 ? -13.490 3.947 23.194 1.00 97.69 97 GLN A C 1
ATOM 770 O O . GLN A 1 97 ? -14.312 4.046 24.103 1.00 97.69 97 GLN A O 1
ATOM 775 N N . GLU A 1 98 ? -13.779 3.406 22.012 1.00 97.81 98 GLU A N 1
ATOM 776 C CA . GLU A 1 98 ? -15.089 2.852 21.664 1.00 97.81 98 GLU A CA 1
ATOM 777 C C . GLU A 1 98 ? -15.483 1.728 22.630 1.00 97.81 98 GLU A C 1
ATOM 779 O O . GLU A 1 98 ? -16.528 1.809 23.276 1.00 97.81 98 GLU A O 1
ATOM 784 N N . ALA A 1 99 ? -14.584 0.766 22.864 1.00 97.56 99 ALA A N 1
ATOM 785 C CA . ALA A 1 99 ? -14.822 -0.319 23.813 1.00 97.56 99 ALA A CA 1
ATOM 786 C C . ALA A 1 99 ? -15.094 0.187 25.243 1.00 97.56 99 ALA A C 1
ATOM 788 O O . ALA A 1 99 ? -15.901 -0.388 25.972 1.00 97.56 99 ALA A O 1
ATOM 789 N N . HIS A 1 100 ? -14.437 1.270 25.670 1.00 97.62 100 HIS A N 1
ATOM 790 C CA . HIS A 1 100 ? -14.703 1.873 26.975 1.00 97.62 100 HIS A CA 1
ATOM 791 C C . HIS A 1 100 ? -16.083 2.541 27.040 1.00 97.62 100 HIS A C 1
ATOM 793 O O . HIS A 1 100 ? -16.788 2.395 28.042 1.00 97.62 100 HIS A O 1
ATOM 799 N N . LEU A 1 101 ? -16.480 3.251 25.982 1.00 97.88 101 LEU A N 1
ATOM 800 C CA . LEU A 1 101 ? -17.802 3.869 25.892 1.00 97.88 101 LEU A CA 1
ATOM 801 C C . LEU A 1 101 ? -18.912 2.812 25.901 1.00 97.88 101 LEU A C 1
ATOM 803 O O . LEU A 1 101 ? -19.894 2.988 26.622 1.00 97.88 101 LEU A O 1
ATOM 807 N N . ASP A 1 102 ? -18.731 1.695 25.198 1.00 97.81 102 ASP A N 1
ATOM 808 C CA . ASP A 1 102 ? -19.686 0.581 25.191 1.00 97.81 102 ASP A CA 1
ATOM 809 C C . ASP A 1 102 ? -19.898 -0.017 26.588 1.00 97.81 102 ASP A C 1
ATOM 811 O O . ASP A 1 102 ? -21.031 -0.323 26.976 1.00 97.81 102 ASP A O 1
ATOM 815 N N . LEU A 1 103 ? -18.830 -0.126 27.387 1.00 97.19 103 LEU A N 1
ATOM 816 C CA . LEU A 1 103 ? -18.934 -0.563 28.781 1.00 97.19 103 LEU A CA 1
ATOM 817 C C . LEU A 1 103 ? -19.768 0.415 29.618 1.00 97.19 103 LEU A C 1
ATOM 819 O O . LEU A 1 103 ? -20.690 -0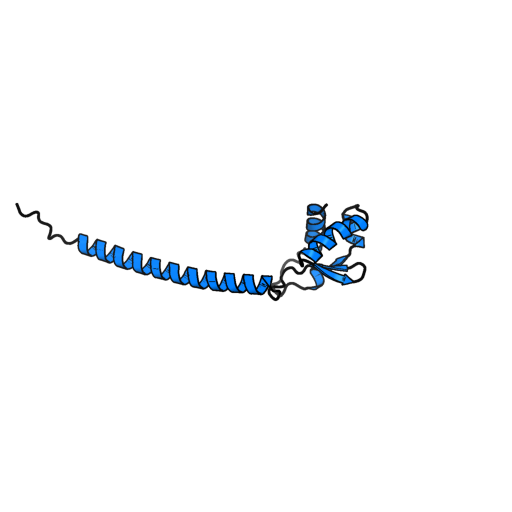.011 30.310 1.00 97.19 103 LEU A O 1
ATOM 823 N N . LEU A 1 104 ? -19.510 1.722 29.512 1.00 97.44 104 LEU A N 1
ATOM 824 C CA . LEU A 1 104 ? -20.275 2.738 30.247 1.00 97.44 104 LEU A CA 1
ATOM 825 C C . LEU A 1 104 ? -21.753 2.761 29.836 1.00 97.44 104 LEU A C 1
ATOM 827 O O . LEU A 1 104 ? -22.637 2.885 30.686 1.00 97.44 104 LEU A O 1
ATOM 831 N N . ILE A 1 105 ? -22.031 2.626 28.536 1.00 96.81 105 ILE A N 1
ATOM 832 C CA . ILE A 1 105 ? -23.396 2.549 28.005 1.00 96.81 105 ILE A CA 1
ATOM 833 C C . ILE A 1 105 ? -24.113 1.327 28.580 1.00 96.81 105 ILE A C 1
ATOM 835 O O . ILE A 1 105 ? -25.265 1.442 29.011 1.00 96.81 105 ILE A O 1
ATOM 839 N N . SER A 1 106 ? -23.441 0.175 28.618 1.00 97.06 106 SER A N 1
ATOM 840 C CA . SER A 1 106 ? -23.970 -1.050 29.218 1.00 97.06 106 SER A CA 1
ATOM 841 C C . SER A 1 106 ? -24.270 -0.861 30.707 1.00 97.06 106 SER A C 1
ATOM 843 O O . SER A 1 106 ? -25.389 -1.138 31.144 1.00 97.06 106 SER A O 1
ATOM 845 N N . ASP A 1 107 ? -23.323 -0.323 31.476 1.00 96.88 107 ASP A N 1
ATOM 846 C CA . ASP A 1 107 ? -23.458 -0.134 32.923 1.00 96.88 107 ASP A CA 1
ATOM 847 C C . ASP A 1 107 ? -24.635 0.780 33.273 1.00 96.88 107 ASP A C 1
ATOM 849 O O . ASP A 1 107 ? -25.493 0.418 34.083 1.00 96.88 107 ASP A O 1
ATOM 853 N N . ILE A 1 108 ? -24.734 1.936 32.611 1.00 94.56 108 ILE A N 1
ATOM 854 C CA . ILE A 1 108 ? -25.835 2.883 32.825 1.00 94.56 108 ILE A CA 1
ATOM 855 C C . ILE A 1 108 ? -27.165 2.266 32.381 1.00 94.56 108 ILE A C 1
ATOM 857 O O . ILE A 1 108 ? -28.169 2.388 33.086 1.00 94.56 108 ILE A O 1
ATOM 861 N N . SER A 1 109 ? -27.192 1.565 31.245 1.00 94.44 109 SER A N 1
ATOM 862 C CA . SER A 1 109 ? -28.407 0.897 30.761 1.00 94.44 109 SER A CA 1
ATOM 863 C C . SER A 1 109 ? -28.897 -0.174 31.735 1.00 94.44 109 SER A C 1
ATOM 865 O O . SER A 1 109 ? -30.102 -0.300 31.959 1.00 94.44 109 SER A O 1
ATOM 867 N N . ASN A 1 110 ? -27.983 -0.934 32.338 1.00 93.25 110 ASN A N 1
ATOM 868 C CA . ASN A 1 110 ? -28.310 -1.947 33.338 1.00 93.25 110 ASN A CA 1
ATOM 869 C C . ASN A 1 110 ? -28.789 -1.306 34.645 1.00 93.25 110 ASN A C 1
ATOM 871 O O . ASN A 1 110 ? -29.799 -1.740 35.196 1.00 93.25 110 ASN A O 1
ATOM 875 N N . ALA A 1 111 ? -28.134 -0.234 35.100 1.00 92.25 111 ALA A N 1
ATOM 876 C CA . ALA A 1 111 ? -28.559 0.516 36.280 1.00 92.25 111 ALA A CA 1
ATOM 877 C C . ALA A 1 111 ? -29.972 1.101 36.112 1.00 92.25 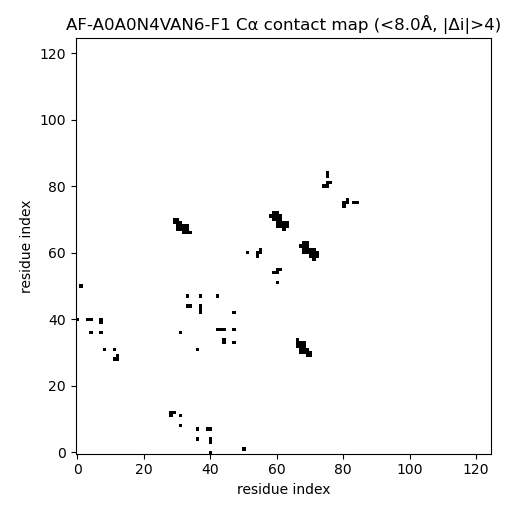111 ALA A C 1
ATOM 879 O O . ALA A 1 111 ? -30.803 0.977 37.011 1.00 92.25 111 ALA A O 1
ATOM 880 N N . LEU A 1 112 ? -30.278 1.677 34.943 1.00 89.62 112 LEU A N 1
ATOM 881 C CA . LEU A 1 112 ? -31.614 2.188 34.626 1.00 89.62 112 LEU A CA 1
ATOM 882 C C . LEU A 1 112 ? -32.671 1.079 34.575 1.00 89.62 112 LEU A C 1
ATOM 884 O O . LEU A 1 112 ? -33.791 1.296 35.032 1.00 89.62 112 LEU A O 1
ATOM 888 N N . LYS A 1 113 ? -32.341 -0.103 34.039 1.00 89.12 113 LYS A N 1
ATOM 889 C CA . LYS A 1 113 ? -33.254 -1.258 34.057 1.00 89.12 113 LYS A CA 1
ATOM 890 C C . LYS A 1 113 ? -33.576 -1.687 35.485 1.00 89.12 113 LYS A C 1
ATOM 892 O O . LYS A 1 113 ? -34.750 -1.788 35.818 1.00 89.12 113 LYS A O 1
ATOM 897 N N . LEU A 1 114 ? -32.556 -1.851 36.327 1.00 87.00 114 LEU A N 1
ATOM 898 C CA . LEU A 1 114 ? -32.731 -2.235 37.730 1.00 87.00 114 LEU A CA 1
ATOM 899 C C . LEU A 1 114 ? -33.556 -1.202 38.508 1.00 87.00 114 LEU A C 1
ATOM 901 O O . LEU A 1 114 ? -34.460 -1.575 39.246 1.00 87.00 114 LEU A O 1
ATOM 905 N N . ALA A 1 115 ? -33.299 0.093 38.303 1.00 83.44 115 ALA A N 1
ATOM 906 C CA . ALA A 1 115 ? -34.066 1.162 38.943 1.00 83.44 115 ALA A CA 1
ATOM 907 C C . ALA A 1 115 ? -35.528 1.231 38.464 1.00 83.44 115 ALA A C 1
ATOM 909 O O . ALA A 1 115 ? -36.400 1.688 39.197 1.00 83.44 115 ALA A O 1
ATOM 910 N N . LYS A 1 116 ? -35.815 0.790 37.234 1.00 75.19 116 LYS A N 1
ATOM 911 C CA . LYS A 1 116 ? -37.175 0.751 36.677 1.00 75.19 116 LYS A CA 1
ATOM 912 C C . LYS A 1 116 ? -37.972 -0.482 37.125 1.00 75.19 116 LYS A C 1
ATOM 914 O O . LYS A 1 116 ? -39.196 -0.458 37.055 1.00 75.19 116 LYS A O 1
ATOM 919 N N . GLU A 1 117 ? -37.309 -1.542 37.578 1.00 66.62 117 GLU A N 1
ATOM 920 C CA . GLU A 1 117 ? -37.952 -2.765 38.082 1.00 66.62 117 GLU A CA 1
ATOM 921 C C . GLU A 1 117 ? -38.449 -2.647 39.538 1.00 66.62 117 GLU A C 1
ATOM 923 O O . GLU A 1 117 ? -38.908 -3.633 40.111 1.00 66.62 117 GLU A O 1
ATOM 928 N N . ASP A 1 118 ? -38.419 -1.449 40.132 1.00 63.56 118 ASP A N 1
ATOM 929 C CA . ASP A 1 118 ? -38.897 -1.199 41.492 1.00 63.56 118 ASP A CA 1
ATOM 930 C C . ASP A 1 118 ? -40.429 -1.432 41.597 1.00 63.56 118 ASP A C 1
ATOM 932 O O . ASP A 1 118 ? -41.218 -0.700 40.990 1.00 63.56 118 ASP A O 1
ATOM 936 N N . PRO A 1 119 ? -40.913 -2.429 42.368 1.00 60.50 119 PRO A N 1
ATOM 937 C CA . PRO A 1 119 ? -42.332 -2.808 42.426 1.00 60.50 119 PRO A CA 1
ATOM 938 C C . PRO A 1 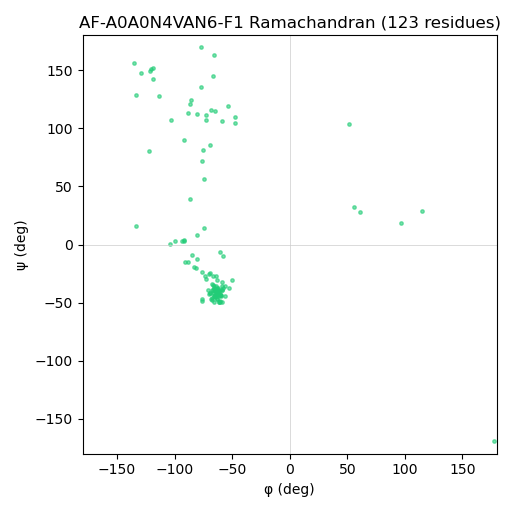119 ? -43.215 -1.823 43.222 1.00 60.50 119 PRO A C 1
ATOM 940 O O . PRO A 1 119 ? -44.352 -2.149 43.582 1.00 60.50 119 PRO A O 1
ATOM 943 N N . THR A 1 120 ? -42.710 -0.622 43.514 1.00 59.09 120 THR A N 1
ATOM 944 C CA . THR A 1 120 ? -43.379 0.385 44.352 1.00 59.09 120 THR A CA 1
ATOM 945 C C . THR A 1 120 ? -44.080 1.483 43.543 1.00 59.09 120 THR A C 1
ATOM 947 O O . THR A 1 120 ? -44.730 2.338 44.141 1.00 59.09 120 THR A O 1
ATOM 950 N N . ASP A 1 121 ? -44.088 1.421 42.204 1.00 56.97 121 ASP A N 1
ATOM 951 C CA . ASP A 1 121 ? -44.997 2.243 41.382 1.00 56.97 121 ASP A CA 1
ATOM 952 C C . ASP A 1 121 ? -46.436 1.696 41.442 1.00 56.97 121 ASP A C 1
ATOM 954 O O . ASP A 1 121 ? -47.073 1.327 40.455 1.00 56.97 121 ASP A O 1
ATOM 958 N N . LYS A 1 122 ? -46.970 1.579 42.660 1.00 61.78 122 LYS A N 1
ATOM 959 C CA . LYS A 1 122 ? -48.410 1.492 42.850 1.00 61.78 122 LYS A CA 1
ATOM 960 C C . LYS A 1 122 ? -48.938 2.887 42.579 1.00 61.78 122 LYS A C 1
ATOM 962 O O . LYS A 1 122 ? -48.756 3.791 43.390 1.00 61.78 122 LYS A O 1
ATOM 967 N N . GLN A 1 123 ? -49.591 3.037 41.432 1.00 58.06 123 GLN A N 1
ATOM 968 C CA . GLN A 1 123 ? -50.392 4.201 41.090 1.00 58.06 123 GLN A CA 1
ATOM 969 C C . GLN A 1 123 ? -51.304 4.525 42.282 1.00 58.06 123 GLN A C 1
ATOM 971 O O . GLN A 1 123 ? -52.258 3.792 42.542 1.00 58.06 123 GLN A O 1
ATOM 976 N N . TYR A 1 124 ? -50.970 5.573 43.041 1.00 58.47 124 TYR A N 1
ATOM 977 C CA . TYR A 1 124 ? -51.811 6.058 44.131 1.00 58.47 124 TYR A CA 1
ATOM 978 C C . TYR A 1 124 ? -53.170 6.423 43.521 1.00 58.47 124 TYR A C 1
ATOM 980 O O . TYR A 1 124 ? -53.287 7.400 42.778 1.00 58.47 124 TYR A O 1
ATOM 988 N N . ARG A 1 125 ? -54.173 5.585 43.779 1.00 57.47 125 ARG A N 1
ATOM 989 C CA . ARG A 1 125 ? -55.587 5.850 43.526 1.00 57.47 125 ARG A CA 1
ATOM 990 C C . ARG A 1 125 ? -56.329 5.854 44.845 1.00 57.47 125 ARG A C 1
ATOM 992 O O . ARG A 1 125 ? -56.010 4.986 45.686 1.00 57.47 125 ARG A O 1
#

Sequence (125 aa):
LFVSFYYCFLASGTNVQTGTPPCRVDNSLLLLNLNEAAQRLGVQKRRLYDITNVLEGINMIEKMGKNSIRWKIGDEHGTHGLEAQRLRDENADLEKQEAHLDLLISDISNALKLAKEDPTDKQYR